Protein AF-A0A2V7GC37-F1 (afdb_monomer_lite)

Sequence (115 aa):
MRSARRGRRDRRALAPLTATAQMQTPPPPPPPPTARGPYEPTQGDRVGAGFLNVVYVPGKAIICGAGAVAATGLMLLTLGSGYHAAVDIFHEGCGGKWQLTPYDVAAKRGPEEEY

Secondary structure (DSSP, 8-state):
------------------------PPPPPPPP----S-----HHHHHHHHHHHHHHHHHHHHHHHHHHHHHHHHHHHTTTTTHHHHHHHHHHHH-S-SS--HHHHTTS-PSP---

Radius of gyration: 35.38 Å; chains: 1; bounding box: 96×50×49 Å

Foldseek 3Di:
DDDDDDDDDDDDPDDDPPPPPPPPPPDPDDPDPPPVDADDQDPCLQVVQVVVLVVQLVVLVVQLVVLQVVLVVVCVVVVNPCVVVSVVSNCVRNHDDSGRDSCVSVVHDDDPPDD

pLDDT: mean 78.15, std 17.74, range [37.56, 96.94]

Structure (mmCIF, N/CA/C/O backbone):
data_AF-A0A2V7GC37-F1
#
_entry.id   AF-A0A2V7GC37-F1
#
loop_
_atom_site.group_PDB
_atom_site.id
_atom_site.type_symbol
_atom_site.label_atom_id
_atom_site.label_alt_id
_atom_site.label_comp_id
_atom_site.label_asym_id
_atom_site.label_entity_id
_atom_site.label_seq_id
_atom_site.pdbx_PDB_ins_code
_atom_site.Cartn_x
_atom_site.Cartn_y
_atom_site.Cartn_z
_atom_site.occupancy
_atom_site.B_iso_or_equiv
_atom_site.auth_seq_id
_atom_site.auth_comp_id
_atom_site.auth_asym_id
_atom_site.auth_atom_id
_atom_site.pdbx_PDB_model_num
ATOM 1 N N . MET A 1 1 ? 76.346 42.429 22.842 1.00 41.69 1 MET A N 1
ATOM 2 C CA . MET A 1 1 ? 77.139 41.176 22.841 1.00 41.69 1 MET A CA 1
ATOM 3 C C . MET A 1 1 ? 76.876 40.441 21.521 1.00 41.69 1 MET A C 1
ATOM 5 O O . MET A 1 1 ? 75.783 39.942 21.328 1.00 41.69 1 MET A O 1
ATOM 9 N N . ARG A 1 2 ? 77.618 40.742 20.445 1.00 44.44 2 ARG A N 1
ATOM 10 C CA . ARG A 1 2 ? 78.623 39.876 19.774 1.00 44.44 2 ARG A CA 1
ATOM 11 C C . ARG A 1 2 ? 78.308 38.365 19.720 1.00 44.44 2 ARG A C 1
ATOM 13 O O . ARG A 1 2 ? 78.637 37.637 20.637 1.00 44.44 2 ARG A O 1
ATOM 20 N N . SER A 1 3 ? 77.845 37.945 18.538 1.00 46.62 3 SER A N 1
ATOM 21 C CA . SER A 1 3 ? 78.550 37.023 17.627 1.00 46.62 3 SER A CA 1
ATOM 22 C C . SER A 1 3 ? 78.781 35.564 18.052 1.00 46.62 3 SER A C 1
ATOM 24 O O . SER A 1 3 ? 79.721 35.280 18.781 1.00 46.62 3 SER A O 1
ATOM 26 N N . ALA A 1 4 ? 78.120 34.639 17.344 1.00 52.16 4 ALA A N 1
ATOM 27 C CA . ALA A 1 4 ? 78.778 33.445 16.808 1.00 52.16 4 ALA A CA 1
ATOM 28 C C . ALA A 1 4 ? 78.148 33.032 15.464 1.00 52.16 4 ALA A C 1
ATOM 30 O O . ALA A 1 4 ? 76.976 32.683 15.365 1.00 52.16 4 ALA A O 1
ATOM 31 N N . ARG A 1 5 ? 78.966 33.148 14.415 1.00 61.12 5 ARG A N 1
ATOM 32 C CA . ARG A 1 5 ? 78.758 32.692 13.035 1.00 61.12 5 ARG A CA 1
ATOM 33 C C . ARG A 1 5 ? 79.262 31.249 12.875 1.00 61.12 5 ARG A C 1
ATOM 35 O O . ARG A 1 5 ? 80.201 30.885 13.574 1.00 61.12 5 ARG A O 1
ATOM 42 N N . ARG A 1 6 ? 78.821 30.616 11.774 1.00 52.59 6 ARG A N 1
ATOM 43 C CA . ARG A 1 6 ? 79.447 29.545 10.941 1.00 52.59 6 ARG A CA 1
ATOM 44 C C . ARG A 1 6 ? 78.707 28.208 11.044 1.00 52.59 6 ARG A C 1
ATOM 46 O O . ARG A 1 6 ? 78.473 27.741 12.140 1.00 52.59 6 ARG A O 1
ATOM 53 N N . GLY A 1 7 ? 78.348 27.527 9.958 1.00 47.00 7 GLY A N 1
ATOM 54 C CA . GLY A 1 7 ? 78.519 27.737 8.511 1.00 47.00 7 GLY A CA 1
ATOM 55 C C . GLY A 1 7 ? 77.428 26.915 7.806 1.00 47.00 7 GLY A C 1
ATOM 56 O O . GLY A 1 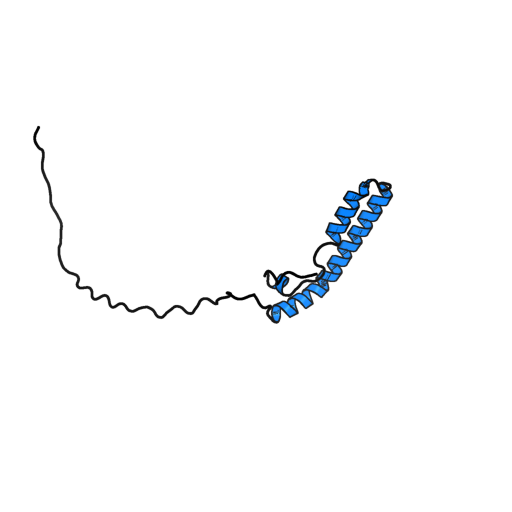7 ? 76.957 25.933 8.358 1.00 47.00 7 GLY A O 1
ATOM 57 N N . ARG A 1 8 ? 76.809 27.354 6.706 1.00 56.94 8 ARG A N 1
ATOM 58 C CA . ARG A 1 8 ? 77.342 27.499 5.338 1.00 56.94 8 ARG A CA 1
ATOM 59 C C . ARG A 1 8 ? 78.188 26.294 4.916 1.00 56.94 8 ARG A C 1
ATOM 61 O O . ARG A 1 8 ? 79.331 26.206 5.355 1.00 56.94 8 ARG A O 1
ATOM 68 N N . ARG A 1 9 ? 77.604 25.495 4.013 1.00 53.25 9 ARG A N 1
ATOM 69 C CA . ARG A 1 9 ? 78.165 24.601 2.974 1.00 53.25 9 ARG A CA 1
ATOM 70 C C . ARG A 1 9 ? 77.321 23.333 2.965 1.00 53.25 9 ARG A C 1
ATOM 72 O O . ARG A 1 9 ? 77.092 22.765 4.015 1.00 53.25 9 ARG A O 1
ATOM 79 N N . ASP A 1 10 ? 76.795 22.797 1.890 1.00 51.19 10 ASP A N 1
ATOM 80 C CA . ASP A 1 10 ? 76.752 23.072 0.463 1.00 51.19 10 ASP A CA 1
ATOM 81 C C . ASP A 1 10 ? 75.552 22.196 0.040 1.00 51.19 10 ASP A C 1
ATOM 83 O O . ASP A 1 10 ? 75.359 21.107 0.574 1.00 51.19 10 ASP A O 1
ATOM 87 N N . ARG A 1 11 ? 74.653 22.588 -0.849 1.00 55.06 11 ARG A N 1
ATOM 88 C CA . ARG A 1 11 ? 74.898 22.503 -2.284 1.00 55.06 11 ARG A CA 1
ATOM 89 C C . ARG A 1 11 ? 73.733 23.197 -2.982 1.00 55.06 11 ARG A C 1
ATOM 91 O O . ARG A 1 11 ? 72.660 22.629 -3.150 1.00 55.06 11 ARG A O 1
ATOM 98 N N . ARG A 1 12 ? 73.972 24.428 -3.430 1.00 55.28 12 ARG A N 1
ATOM 99 C CA . ARG A 1 12 ? 73.361 24.896 -4.673 1.00 55.28 12 ARG A CA 1
ATOM 100 C C . ARG A 1 12 ? 74.141 24.226 -5.799 1.00 55.28 12 ARG A C 1
ATOM 102 O O . ARG A 1 12 ? 75.253 24.651 -6.090 1.00 55.28 12 ARG A O 1
ATOM 109 N N . ALA A 1 13 ? 73.575 23.187 -6.401 1.00 51.47 13 ALA A N 1
ATOM 110 C CA . ALA A 1 13 ? 73.915 22.826 -7.768 1.00 51.47 13 ALA A CA 1
ATOM 111 C C . ALA A 1 13 ? 72.911 23.553 -8.670 1.00 51.47 13 ALA A C 1
ATOM 113 O O . ALA A 1 13 ? 71.760 23.146 -8.798 1.00 51.47 13 ALA A O 1
ATOM 114 N N . LEU A 1 14 ? 73.341 24.696 -9.203 1.00 54.97 14 LEU A N 1
ATOM 115 C CA . LEU A 1 14 ? 72.724 25.320 -10.365 1.00 54.97 14 LEU A CA 1
ATOM 116 C C . LEU A 1 14 ? 73.098 24.491 -11.600 1.00 54.97 14 LEU A C 1
ATOM 118 O O . LEU A 1 14 ? 74.283 24.375 -11.900 1.00 54.97 14 LEU A O 1
ATOM 122 N N . ALA A 1 15 ? 72.104 23.979 -12.323 1.00 50.72 15 ALA A N 1
ATOM 123 C CA . ALA A 1 15 ? 72.178 23.747 -13.764 1.00 50.72 15 ALA A CA 1
ATOM 124 C C . ALA A 1 15 ? 70.755 23.758 -14.362 1.00 50.72 15 ALA A C 1
ATOM 126 O O . ALA A 1 15 ? 69.809 23.366 -13.673 1.00 50.72 15 ALA A O 1
ATOM 127 N N . PRO A 1 16 ? 70.582 24.256 -15.600 1.00 54.78 16 PRO A N 1
ATOM 128 C CA . PRO A 1 16 ? 69.294 24.651 -16.143 1.00 54.78 16 PRO A CA 1
ATOM 129 C C . PRO A 1 16 ? 68.648 23.473 -16.867 1.00 54.78 16 PRO A C 1
ATOM 131 O O . PRO A 1 16 ? 69.204 22.939 -17.822 1.00 54.78 16 PRO A O 1
ATOM 134 N N . LEU A 1 17 ? 67.445 23.088 -16.457 1.00 46.00 17 LEU A N 1
ATOM 135 C CA . LEU A 1 17 ? 66.570 22.330 -17.339 1.00 46.00 17 LEU A CA 1
ATOM 136 C C . LEU A 1 17 ? 65.635 23.335 -17.996 1.00 46.00 17 LEU A C 1
ATOM 138 O O . LEU A 1 17 ? 64.562 23.653 -17.491 1.00 46.00 17 LEU A O 1
ATOM 142 N N . THR A 1 18 ? 66.072 23.832 -19.151 1.00 55.59 18 THR A N 1
ATOM 143 C CA . THR A 1 18 ? 65.178 24.155 -20.262 1.00 55.59 18 THR A CA 1
ATOM 144 C C . THR A 1 18 ? 64.408 22.884 -20.617 1.00 55.59 18 THR A C 1
ATOM 146 O O . THR A 1 18 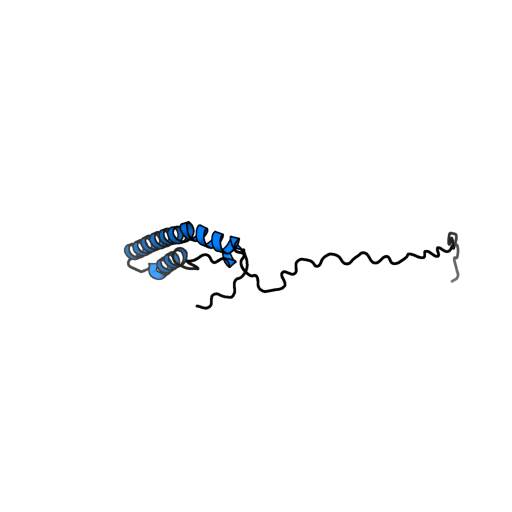? 64.749 22.168 -21.552 1.00 55.59 18 THR A O 1
ATOM 149 N N . ALA A 1 19 ? 63.408 22.557 -19.805 1.00 48.44 19 ALA A N 1
ATOM 150 C CA . ALA A 1 19 ? 62.397 21.580 -20.134 1.00 48.44 19 ALA A CA 1
ATOM 151 C C . ALA A 1 19 ? 61.304 22.338 -20.881 1.00 48.44 19 ALA A C 1
ATOM 153 O O . ALA A 1 19 ? 60.397 22.919 -20.287 1.00 48.44 19 ALA A O 1
ATOM 154 N N . THR A 1 20 ? 61.409 22.349 -22.206 1.00 57.97 20 THR A N 1
ATOM 155 C CA . THR A 1 20 ? 60.261 22.495 -23.097 1.00 57.97 20 THR A CA 1
ATOM 156 C C . THR A 1 20 ? 59.329 21.304 -22.861 1.00 57.97 20 THR A C 1
ATOM 158 O O . THR A 1 20 ? 59.272 20.363 -23.647 1.00 57.97 20 THR A O 1
ATOM 161 N N . ALA A 1 21 ? 58.610 21.316 -21.736 1.00 55.34 21 ALA A N 1
ATOM 162 C CA . ALA A 1 21 ? 57.469 20.447 -21.530 1.00 55.34 21 ALA A CA 1
ATOM 163 C C . ALA A 1 21 ? 56.377 20.953 -22.471 1.00 55.34 21 ALA A C 1
ATOM 165 O O . ALA A 1 21 ? 55.682 21.930 -22.191 1.00 55.34 21 ALA A O 1
ATOM 166 N N . GLN A 1 22 ? 56.303 20.326 -23.642 1.00 52.12 22 GLN A N 1
ATOM 167 C CA . GLN A 1 22 ? 55.184 20.484 -24.547 1.00 52.12 22 GLN A CA 1
ATOM 168 C C . GLN A 1 22 ? 53.912 20.183 -23.750 1.00 52.12 22 GLN A C 1
ATOM 170 O O . GLN A 1 22 ? 53.707 19.061 -23.289 1.00 52.12 22 GLN A O 1
ATOM 175 N N . MET A 1 23 ? 53.078 21.205 -23.563 1.00 49.19 23 MET A N 1
ATOM 176 C CA . MET A 1 23 ? 51.674 21.038 -23.212 1.00 49.19 23 MET A CA 1
ATOM 177 C C . MET A 1 23 ? 51.015 20.234 -24.337 1.00 49.19 23 MET A C 1
ATOM 179 O O . MET A 1 23 ? 50.459 20.795 -25.275 1.00 49.19 23 MET A O 1
ATOM 183 N N . GLN A 1 24 ? 51.093 18.909 -24.268 1.00 55.91 24 GLN A N 1
ATOM 184 C CA . GLN A 1 24 ? 50.080 18.063 -24.874 1.00 55.91 24 GLN A CA 1
ATOM 185 C C . GLN A 1 24 ? 48.892 18.096 -23.925 1.00 55.91 24 GLN A C 1
ATOM 187 O O . GLN A 1 24 ? 48.870 17.425 -22.896 1.00 55.91 24 GLN A O 1
ATOM 192 N N . THR A 1 25 ? 47.927 18.952 -24.244 1.00 59.06 25 THR A N 1
ATOM 193 C CA . THR A 1 25 ? 46.603 18.896 -23.638 1.00 59.06 25 THR A CA 1
ATOM 194 C C . THR A 1 25 ? 46.037 17.505 -23.951 1.00 59.06 25 THR A C 1
ATOM 196 O O . THR A 1 25 ? 45.907 17.177 -25.133 1.00 59.06 25 THR A O 1
ATOM 199 N N . PRO A 1 26 ? 45.757 16.647 -22.953 1.00 68.75 26 PRO A N 1
ATOM 200 C CA . PRO A 1 26 ? 45.058 15.396 -23.214 1.00 68.75 26 PRO A CA 1
ATOM 201 C C . PRO A 1 26 ? 43.708 15.714 -23.882 1.00 68.75 26 PRO A C 1
ATOM 203 O O . PRO A 1 26 ? 43.115 16.753 -23.567 1.00 68.75 26 PRO A O 1
ATOM 206 N N . PRO A 1 27 ? 43.223 14.873 -24.817 1.00 69.81 27 PRO A N 1
ATOM 207 C CA . PRO A 1 27 ? 41.903 15.062 -25.402 1.00 69.81 27 PRO A CA 1
ATOM 208 C C . PRO A 1 27 ? 40.868 15.171 -24.275 1.00 69.81 27 PRO A C 1
ATOM 210 O O . PRO A 1 27 ? 41.004 14.471 -23.263 1.00 69.81 27 PRO A O 1
ATOM 213 N N . PRO A 1 28 ? 39.869 16.064 -24.405 1.00 71.88 28 PRO A N 1
ATOM 214 C CA . PRO A 1 28 ? 38.867 16.237 -23.369 1.00 71.88 28 PRO A CA 1
ATOM 215 C C . PRO A 1 28 ? 38.235 14.872 -23.061 1.00 71.88 28 PRO A C 1
ATOM 217 O O . PRO A 1 28 ? 37.898 14.141 -23.999 1.00 71.88 28 PRO A O 1
ATOM 220 N N . PRO A 1 29 ? 38.098 14.497 -21.775 1.00 74.56 29 PRO A N 1
ATOM 221 C CA . PRO A 1 29 ? 37.380 13.285 -21.416 1.00 74.56 29 PRO A CA 1
ATOM 222 C C . PRO A 1 29 ? 35.979 13.341 -22.042 1.00 74.56 29 PRO A C 1
ATOM 224 O O . PRO A 1 29 ? 35.406 14.436 -22.131 1.00 74.56 29 PRO A O 1
ATOM 227 N N . PRO A 1 30 ? 35.418 12.199 -22.487 1.00 72.62 30 PRO A N 1
ATOM 228 C CA . PRO A 1 30 ? 34.036 12.166 -22.940 1.00 72.62 30 PRO A CA 1
ATOM 229 C C . PRO A 1 30 ? 33.163 12.810 -21.858 1.00 72.62 30 PRO A C 1
ATOM 231 O O . PRO A 1 30 ? 33.429 12.594 -20.667 1.00 72.62 30 PRO A O 1
ATOM 234 N N . PRO A 1 31 ? 32.174 13.641 -22.237 1.00 68.31 31 PRO A N 1
ATOM 235 C CA . PRO A 1 31 ? 31.321 14.280 -21.255 1.00 68.31 31 PRO A CA 1
ATOM 236 C C . PRO A 1 31 ? 30.758 13.187 -20.339 1.00 68.31 31 PRO A C 1
ATOM 238 O O . PRO A 1 31 ? 30.282 12.166 -20.850 1.00 68.31 31 PRO A O 1
ATOM 241 N N . PRO A 1 32 ? 30.831 13.347 -19.002 1.00 68.94 32 PRO A N 1
ATOM 242 C CA . PRO A 1 32 ? 30.110 12.447 -18.114 1.00 68.94 32 PRO A CA 1
ATOM 243 C C . PRO A 1 32 ? 28.658 12.440 -18.594 1.00 68.94 32 PRO A C 1
ATOM 245 O O . PRO A 1 32 ? 28.177 13.524 -18.939 1.00 68.94 32 PRO A O 1
ATOM 248 N N . PRO A 1 33 ? 27.968 11.285 -18.670 1.00 65.94 33 PRO A N 1
ATOM 249 C CA . PRO A 1 33 ? 26.566 11.255 -19.055 1.00 65.94 33 PRO A CA 1
ATOM 250 C C . PRO A 1 33 ? 25.834 12.219 -18.133 1.00 65.94 33 PRO A C 1
ATOM 252 O O . PRO A 1 33 ? 25.647 11.976 -16.940 1.00 65.94 33 PRO A O 1
ATOM 255 N N . THR A 1 34 ? 25.520 13.389 -18.674 1.00 61.19 34 THR A N 1
ATOM 256 C CA . THR A 1 34 ? 24.820 14.436 -17.969 1.00 61.19 34 THR A CA 1
ATOM 257 C C . THR A 1 34 ? 23.395 13.946 -17.843 1.00 61.19 34 THR A C 1
ATOM 259 O O . THR A 1 34 ? 22.538 14.306 -18.642 1.00 61.19 34 THR A O 1
ATOM 262 N N . ALA A 1 35 ? 23.113 13.169 -16.802 1.00 59.28 35 ALA A N 1
ATOM 263 C CA . ALA A 1 35 ? 21.800 13.186 -16.181 1.00 59.28 35 ALA A CA 1
ATOM 264 C C . ALA A 1 35 ? 21.645 14.556 -15.491 1.00 59.28 35 ALA A C 1
ATOM 266 O O . ALA A 1 35 ? 21.689 14.679 -14.273 1.00 59.28 35 ALA A O 1
ATOM 267 N N . ARG A 1 36 ? 21.588 15.620 -16.298 1.00 55.19 36 ARG A N 1
ATOM 268 C CA . ARG A 1 36 ? 21.290 17.000 -15.888 1.00 55.19 36 ARG A CA 1
ATOM 269 C C . ARG A 1 36 ? 20.009 17.465 -16.584 1.00 55.19 36 ARG A C 1
ATOM 271 O O . ARG A 1 36 ? 19.931 18.581 -17.079 1.00 55.19 36 ARG A O 1
ATOM 278 N N . GLY A 1 37 ? 19.035 16.566 -16.651 1.00 62.47 37 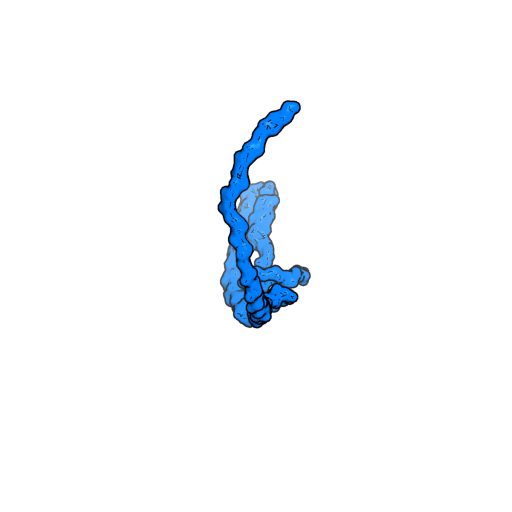GLY A N 1
ATOM 279 C CA . GLY A 1 37 ? 17.673 16.814 -17.104 1.00 62.47 37 GLY A CA 1
ATOM 280 C C . GLY A 1 37 ? 16.696 16.025 -16.228 1.00 62.47 37 GLY A C 1
ATOM 281 O O . GLY A 1 37 ? 17.138 15.109 -15.523 1.00 62.47 37 GLY A O 1
ATOM 282 N N . PRO A 1 38 ? 15.399 16.381 -16.227 1.00 67.88 38 PRO A N 1
ATOM 283 C CA . PRO A 1 38 ? 14.376 15.587 -15.556 1.00 67.88 38 PRO A CA 1
ATOM 284 C C . PRO A 1 38 ? 14.475 14.140 -16.046 1.00 67.88 38 PRO A C 1
ATOM 286 O O . PRO A 1 38 ? 14.585 13.886 -17.244 1.00 67.88 38 PRO A O 1
ATOM 289 N N . TYR A 1 39 ? 14.527 13.203 -15.103 1.00 79.00 39 TYR A N 1
ATOM 290 C CA . TYR A 1 39 ? 14.641 11.789 -15.426 1.00 79.00 39 TYR A CA 1
ATOM 291 C C . TYR A 1 39 ? 13.392 11.336 -16.190 1.00 79.00 39 TYR A C 1
ATOM 293 O O . TYR A 1 39 ? 12.274 11.563 -15.728 1.00 79.00 39 TYR A O 1
ATOM 301 N N . GLU A 1 40 ? 13.585 10.700 -17.343 1.00 83.38 40 GLU A N 1
ATOM 302 C CA . GLU A 1 40 ? 12.503 10.118 -18.137 1.00 83.38 40 GLU A CA 1
ATOM 303 C C . GLU A 1 40 ? 12.548 8.591 -17.967 1.00 83.38 40 GLU A C 1
ATOM 305 O O . GLU A 1 40 ? 13.620 8.002 -18.152 1.00 83.38 40 GLU A O 1
ATOM 310 N N . PRO A 1 41 ? 11.444 7.939 -17.557 1.00 82.69 41 PRO A N 1
ATOM 311 C CA . PRO A 1 41 ? 11.437 6.503 -17.312 1.00 82.69 41 PRO A CA 1
ATOM 312 C C . PRO A 1 41 ? 11.676 5.720 -18.594 1.00 82.69 41 PRO A C 1
ATOM 314 O O . PRO A 1 41 ? 10.986 5.919 -19.599 1.00 82.69 41 PRO A O 1
ATOM 317 N N . THR A 1 42 ? 12.595 4.762 -18.541 1.00 87.56 42 THR A N 1
ATOM 318 C CA . THR A 1 42 ? 12.874 3.910 -19.694 1.00 87.56 42 THR A CA 1
ATOM 319 C C . THR A 1 42 ? 11.700 2.966 -19.968 1.00 87.56 42 THR A C 1
ATOM 321 O O . THR A 1 42 ? 10.835 2.726 -19.119 1.00 87.56 42 THR A O 1
ATOM 324 N N . GLN A 1 43 ? 11.667 2.366 -21.161 1.00 87.25 43 GLN A N 1
ATOM 325 C CA . GLN A 1 43 ? 10.671 1.339 -21.483 1.00 87.25 43 GLN A CA 1
ATOM 326 C C . GLN A 1 43 ? 10.730 0.155 -20.500 1.00 87.25 43 GLN A C 1
ATOM 328 O O . GLN A 1 43 ? 9.690 -0.402 -20.151 1.00 87.25 43 GLN A O 1
ATOM 333 N N . GLY A 1 44 ? 11.928 -0.186 -20.010 1.00 86.38 44 GLY A N 1
ATOM 334 C CA . GLY A 1 44 ? 12.124 -1.217 -18.992 1.00 86.38 44 GLY A CA 1
ATOM 335 C C . GLY A 1 44 ? 11.452 -0.870 -17.664 1.00 86.38 44 GLY A C 1
ATOM 336 O O . GLY A 1 44 ? 10.771 -1.719 -17.099 1.00 86.38 44 GLY A O 1
ATOM 337 N N . ASP A 1 45 ? 11.550 0.384 -17.216 1.00 87.81 45 ASP A N 1
ATOM 338 C CA . ASP A 1 45 ? 10.927 0.841 -15.963 1.00 87.81 45 ASP A CA 1
ATOM 339 C C . ASP A 1 45 ? 9.398 0.837 -16.057 1.00 87.81 45 ASP A C 1
ATOM 341 O O . ASP A 1 45 ? 8.705 0.474 -15.107 1.00 87.81 45 ASP A O 1
ATOM 345 N N . ARG A 1 46 ? 8.855 1.181 -17.232 1.00 87.56 46 ARG A N 1
ATOM 346 C CA . ARG A 1 46 ? 7.408 1.155 -17.501 1.00 87.56 46 ARG A CA 1
ATOM 347 C C . ARG A 1 46 ? 6.849 -0.266 -17.463 1.00 87.56 46 ARG A C 1
ATOM 349 O O . ARG A 1 46 ? 5.831 -0.513 -16.818 1.00 87.56 46 ARG A O 1
ATOM 356 N N . VAL A 1 47 ? 7.523 -1.204 -18.128 1.00 90.25 47 VAL A N 1
ATOM 357 C CA . VAL A 1 47 ? 7.128 -2.621 -18.127 1.00 90.25 47 VAL A CA 1
ATOM 358 C C . VAL A 1 47 ? 7.327 -3.229 -16.738 1.00 90.25 47 VAL A C 1
ATOM 360 O O . VAL A 1 47 ? 6.434 -3.909 -16.237 1.00 90.25 47 VAL A O 1
ATOM 363 N N . GLY A 1 48 ? 8.451 -2.928 -16.084 1.00 88.81 48 GLY A N 1
ATOM 364 C CA . GLY A 1 48 ? 8.748 -3.363 -14.721 1.00 88.81 48 GLY A CA 1
ATOM 365 C C . GLY A 1 48 ? 7.690 -2.902 -13.720 1.00 88.81 48 GLY A C 1
ATOM 366 O O . GLY A 1 48 ? 7.185 -3.721 -12.956 1.00 88.81 48 GLY A O 1
ATOM 367 N N . ALA A 1 49 ? 7.275 -1.634 -13.780 1.00 91.06 49 ALA A N 1
ATOM 368 C CA . ALA A 1 49 ? 6.184 -1.114 -12.958 1.00 91.06 49 ALA A CA 1
ATOM 369 C C . ALA A 1 49 ? 4.873 -1.869 -13.209 1.00 91.06 49 ALA A C 1
ATOM 371 O O . ALA A 1 49 ? 4.204 -2.271 -12.259 1.00 91.06 49 ALA A O 1
ATOM 372 N N . GLY A 1 50 ? 4.528 -2.134 -14.472 1.00 90.69 50 GLY A N 1
ATOM 373 C CA . GLY A 1 50 ? 3.351 -2.931 -14.823 1.00 90.69 50 GLY A CA 1
ATOM 374 C C . GLY A 1 50 ? 3.370 -4.326 -14.192 1.00 90.69 50 GLY A C 1
ATOM 375 O O . GLY A 1 50 ? 2.413 -4.708 -13.522 1.00 90.69 50 GLY A O 1
ATOM 376 N N . PHE A 1 51 ? 4.475 -5.063 -14.337 1.00 93.19 51 PHE A N 1
ATOM 377 C CA . PHE A 1 51 ? 4.617 -6.404 -13.757 1.00 93.19 51 PHE A CA 1
ATOM 378 C C . PHE A 1 51 ? 4.589 -6.398 -12.228 1.00 93.19 51 PHE A C 1
ATOM 380 O O . PHE A 1 51 ? 3.933 -7.247 -11.626 1.00 93.19 51 PHE A O 1
ATOM 387 N N . LEU A 1 52 ? 5.262 -5.440 -11.588 1.00 92.50 52 LEU A N 1
ATOM 388 C CA . LEU A 1 52 ? 5.274 -5.341 -10.130 1.00 92.50 52 LEU A CA 1
ATOM 389 C C . LEU A 1 52 ? 3.884 -5.015 -9.575 1.00 92.50 52 LEU A C 1
ATOM 391 O O . LEU A 1 52 ? 3.508 -5.573 -8.547 1.00 92.50 52 LEU A O 1
ATOM 395 N N . ASN A 1 53 ? 3.083 -4.204 -10.275 1.00 92.88 53 ASN A N 1
ATOM 396 C CA . ASN A 1 53 ? 1.704 -3.911 -9.873 1.00 92.88 53 ASN A CA 1
ATOM 397 C C . ASN A 1 53 ? 0.807 -5.160 -9.826 1.00 92.88 53 ASN A C 1
ATOM 399 O O . ASN A 1 53 ? -0.065 -5.233 -8.962 1.00 92.88 53 ASN A O 1
ATOM 403 N N . VAL A 1 54 ? 1.048 -6.171 -10.672 1.00 94.00 54 VAL A N 1
ATOM 404 C CA . VAL A 1 54 ? 0.265 -7.426 -10.675 1.00 94.00 54 VAL A CA 1
ATOM 405 C C . VAL A 1 54 ? 0.330 -8.144 -9.326 1.00 94.00 54 VAL A C 1
ATOM 407 O O . VAL A 1 54 ? -0.637 -8.783 -8.926 1.00 94.00 54 VAL A O 1
ATOM 410 N N . VAL A 1 55 ? 1.447 -8.025 -8.606 1.00 93.56 55 VAL A N 1
ATOM 411 C CA . VAL A 1 55 ? 1.627 -8.648 -7.285 1.00 93.56 55 VAL A CA 1
ATOM 412 C C . VAL A 1 55 ? 1.455 -7.627 -6.157 1.00 93.56 55 VAL A C 1
ATOM 414 O O . VAL A 1 55 ? 0.874 -7.943 -5.119 1.00 93.56 55 VAL A O 1
ATOM 417 N N . TYR A 1 56 ? 1.912 -6.390 -6.364 1.00 93.38 56 TYR A N 1
ATOM 418 C CA . TYR A 1 56 ? 1.870 -5.326 -5.364 1.00 93.38 56 TYR A CA 1
ATOM 419 C C . TYR A 1 56 ? 0.440 -4.909 -5.012 1.00 93.38 56 TYR A C 1
ATOM 421 O O . TYR A 1 56 ? 0.110 -4.846 -3.828 1.00 93.38 56 TYR A O 1
ATOM 429 N N . VAL A 1 57 ? -0.421 -4.676 -6.012 1.00 94.88 57 VAL A N 1
ATOM 430 C CA . VAL A 1 57 ? -1.794 -4.194 -5.783 1.00 94.88 57 VAL A CA 1
ATOM 431 C C . VAL A 1 57 ? -2.625 -5.235 -5.022 1.00 94.88 57 VAL A C 1
ATOM 433 O O . VAL A 1 57 ? -3.213 -4.879 -3.996 1.00 94.88 57 VAL A O 1
ATOM 436 N N . PRO A 1 58 ? -2.648 -6.528 -5.418 1.00 92.69 58 PRO A N 1
ATOM 437 C CA . PRO A 1 58 ? -3.366 -7.540 -4.645 1.00 92.69 58 PRO A CA 1
ATOM 438 C C . PRO A 1 58 ? -2.758 -7.765 -3.257 1.00 92.69 58 PRO A C 1
ATOM 440 O O . PRO A 1 58 ? -3.498 -7.940 -2.292 1.00 92.69 58 PRO A O 1
ATOM 443 N N . GLY A 1 59 ? -1.427 -7.716 -3.126 1.00 93.19 59 GLY A N 1
ATOM 444 C CA . GLY A 1 59 ? -0.756 -7.839 -1.829 1.00 93.19 59 GLY A CA 1
ATOM 445 C C . GLY A 1 59 ? -1.161 -6.727 -0.858 1.00 93.19 59 GLY A C 1
ATOM 446 O O . GLY A 1 59 ? -1.553 -7.004 0.277 1.00 93.19 59 GLY A O 1
ATOM 447 N N . LYS A 1 60 ? -1.157 -5.473 -1.324 1.00 94.50 60 LYS A N 1
ATOM 448 C CA . LYS A 1 60 ? -1.667 -4.315 -0.576 1.00 94.50 60 LYS A CA 1
ATOM 449 C C . LYS A 1 60 ? -3.144 -4.474 -0.214 1.00 94.50 60 LYS A C 1
ATOM 451 O O . LYS A 1 60 ? -3.511 -4.202 0.925 1.00 94.50 60 LYS A O 1
ATOM 456 N N . ALA A 1 61 ? -3.977 -4.971 -1.130 1.00 94.94 61 ALA A N 1
ATOM 457 C CA . ALA A 1 61 ? -5.397 -5.208 -0.865 1.00 94.94 61 ALA A CA 1
ATOM 458 C C . ALA A 1 61 ? -5.618 -6.222 0.267 1.00 94.94 61 ALA A C 1
ATOM 460 O O . ALA A 1 61 ? -6.458 -5.997 1.137 1.00 94.94 61 ALA A O 1
ATOM 461 N N . ILE A 1 62 ? -4.830 -7.300 0.301 1.00 95.25 62 ILE A N 1
ATOM 462 C CA . ILE A 1 62 ? -4.889 -8.299 1.375 1.00 95.25 62 ILE A CA 1
ATOM 463 C C . ILE A 1 62 ? -4.492 -7.675 2.716 1.00 95.25 62 ILE A C 1
ATOM 465 O O . ILE A 1 62 ? -5.196 -7.868 3.705 1.00 95.25 62 ILE A O 1
ATOM 469 N N . ILE A 1 63 ? -3.401 -6.903 2.757 1.00 95.25 63 ILE A N 1
ATOM 470 C CA . ILE A 1 63 ? -2.933 -6.246 3.989 1.00 95.25 63 ILE A CA 1
ATOM 471 C C . ILE A 1 63 ? -3.963 -5.224 4.485 1.00 95.25 63 ILE A C 1
ATOM 473 O O . ILE A 1 63 ? -4.295 -5.218 5.668 1.00 95.25 63 ILE A O 1
ATOM 477 N N . CYS A 1 64 ? -4.515 -4.408 3.588 1.00 95.88 64 CYS A N 1
ATOM 478 C CA . CYS A 1 64 ? -5.577 -3.458 3.905 1.00 95.88 64 CYS A CA 1
ATOM 479 C C . CYS A 1 64 ? -6.830 -4.169 4.443 1.00 95.88 64 CYS A C 1
ATOM 481 O O . CYS A 1 64 ? -7.359 -3.785 5.485 1.00 95.88 64 CYS A O 1
ATOM 483 N N . GLY A 1 65 ? -7.267 -5.257 3.800 1.00 95.75 65 GLY A N 1
ATOM 484 C CA . GLY A 1 65 ? -8.390 -6.067 4.274 1.00 95.75 65 GLY A CA 1
ATOM 485 C C . GLY A 1 65 ? -8.139 -6.684 5.654 1.00 95.75 65 GLY A C 1
ATOM 486 O O . GLY A 1 65 ? -9.001 -6.613 6.528 1.00 95.75 65 GLY A O 1
ATOM 487 N N . ALA A 1 66 ? -6.943 -7.231 5.888 1.00 95.69 66 ALA A N 1
ATOM 488 C CA . ALA A 1 66 ? -6.553 -7.774 7.188 1.00 95.69 66 ALA A CA 1
ATOM 489 C C . ALA A 1 66 ? -6.521 -6.690 8.279 1.00 95.69 66 ALA A C 1
ATOM 491 O O . ALA A 1 66 ? -7.050 -6.901 9.372 1.00 95.69 66 ALA A O 1
ATOM 492 N N . GLY A 1 67 ? -5.965 -5.514 7.968 1.00 93.88 67 GLY A N 1
ATOM 493 C CA . GLY A 1 67 ? -5.961 -4.350 8.854 1.00 93.88 67 GLY A CA 1
ATOM 494 C C . GLY A 1 67 ? -7.374 -3.870 9.189 1.00 93.88 67 GLY A C 1
ATOM 495 O O . GLY A 1 67 ? -7.678 -3.626 10.353 1.00 93.88 67 GLY A O 1
ATOM 496 N N . ALA A 1 68 ? -8.276 -3.829 8.204 1.00 95.62 68 ALA A N 1
ATOM 497 C CA . ALA A 1 68 ? -9.677 -3.460 8.408 1.00 95.62 68 ALA A CA 1
ATOM 498 C C . ALA A 1 68 ? -10.423 -4.444 9.324 1.00 95.62 68 ALA A C 1
ATOM 500 O O . ALA A 1 68 ? -11.168 -4.022 10.213 1.00 95.62 68 ALA A O 1
ATOM 501 N N . VAL A 1 69 ? -10.204 -5.753 9.153 1.00 96.94 69 VAL A N 1
ATOM 502 C CA . VAL A 1 69 ? -10.781 -6.783 10.035 1.00 96.94 69 VAL A CA 1
ATOM 503 C C . VAL A 1 69 ? -10.225 -6.656 11.453 1.00 96.94 69 VAL A C 1
ATOM 505 O O . VAL A 1 69 ? -10.999 -6.686 12.410 1.00 96.94 69 VAL A O 1
ATOM 508 N N . ALA A 1 70 ? -8.913 -6.456 11.603 1.00 94.62 70 ALA A N 1
ATOM 509 C CA . ALA A 1 70 ? -8.287 -6.257 12.908 1.00 94.62 70 ALA A CA 1
ATOM 510 C C . ALA A 1 70 ? -8.817 -4.996 13.614 1.00 94.62 70 ALA A C 1
ATOM 512 O O . ALA A 1 70 ? -9.189 -5.060 14.785 1.00 94.62 70 ALA A O 1
ATOM 513 N N . ALA A 1 71 ? -8.930 -3.876 12.894 1.00 93.62 71 ALA A N 1
ATOM 514 C CA . ALA A 1 71 ? -9.483 -2.622 13.402 1.00 93.62 71 ALA A CA 1
ATOM 515 C C . ALA A 1 71 ? -10.958 -2.772 13.816 1.00 93.62 71 ALA A C 1
ATOM 517 O O . ALA A 1 71 ? -11.351 -2.332 14.896 1.00 93.62 71 ALA A O 1
ATOM 518 N N . THR A 1 72 ? -11.764 -3.459 13.001 1.00 94.88 72 THR A N 1
ATOM 519 C CA . THR A 1 72 ? -13.172 -3.751 13.316 1.00 94.88 72 THR A CA 1
ATOM 520 C C . THR A 1 72 ? -13.286 -4.627 14.562 1.00 94.88 72 THR A C 1
ATOM 522 O O . THR A 1 72 ? -14.071 -4.325 15.460 1.00 94.88 72 THR A O 1
ATOM 525 N N . GLY A 1 73 ? -12.470 -5.680 14.661 1.00 95.44 73 GLY A N 1
ATOM 526 C CA . GLY A 1 73 ? -12.416 -6.546 15.838 1.00 95.44 73 GLY A CA 1
ATOM 527 C C . GLY A 1 73 ? -12.027 -5.779 17.100 1.00 95.44 73 GLY A C 1
ATOM 528 O O . GLY A 1 73 ? -12.690 -5.914 18.127 1.00 95.44 73 GLY A O 1
ATOM 529 N N . LEU A 1 74 ? -11.015 -4.911 17.015 1.00 94.75 74 LEU A N 1
ATOM 530 C CA . LEU A 1 74 ? -10.602 -4.055 18.127 1.00 94.75 74 LEU A CA 1
ATOM 531 C C . LEU A 1 74 ? -11.733 -3.118 18.567 1.00 94.75 74 LEU A C 1
ATOM 533 O O . LEU A 1 74 ? -11.980 -2.972 19.763 1.00 94.75 74 LEU A O 1
ATOM 537 N N . MET A 1 75 ? -12.456 -2.520 17.621 1.00 93.94 75 MET A N 1
ATOM 538 C CA . MET A 1 75 ? -13.581 -1.638 17.935 1.00 93.94 75 MET A CA 1
ATOM 539 C C . MET A 1 75 ? -14.736 -2.364 18.610 1.00 93.94 75 MET A C 1
ATOM 541 O O . MET A 1 75 ? -15.284 -1.849 19.585 1.00 93.94 75 MET A O 1
ATOM 545 N N . LEU A 1 76 ? -15.067 -3.571 18.146 1.00 96.19 76 LEU A N 1
ATOM 546 C CA . LEU A 1 76 ? -16.101 -4.398 18.765 1.00 96.19 76 LEU A CA 1
ATOM 547 C C . LEU A 1 76 ? -15.703 -4.837 20.179 1.00 96.19 76 LEU A C 1
ATOM 549 O O . LEU A 1 76 ? -16.516 -4.752 21.095 1.00 96.19 76 LEU A O 1
ATOM 553 N N . LEU A 1 77 ? -14.448 -5.252 20.377 1.00 96.56 77 LEU A N 1
ATOM 554 C CA . LEU A 1 77 ? -13.948 -5.698 21.681 1.00 96.56 77 LEU A CA 1
ATOM 555 C C . LEU A 1 77 ? -13.830 -4.558 22.699 1.00 96.56 77 LEU A C 1
ATOM 557 O O . LEU A 1 77 ? -14.059 -4.767 23.886 1.00 96.56 77 LEU A O 1
ATOM 561 N N . THR A 1 78 ? -13.475 -3.356 22.246 1.00 94.25 78 THR A N 1
ATOM 562 C CA . THR A 1 78 ? -13.267 -2.184 23.115 1.00 94.25 78 THR A CA 1
ATOM 563 C C . THR A 1 78 ? -14.495 -1.281 23.225 1.00 94.25 78 THR A C 1
ATOM 565 O O . THR A 1 78 ? -14.403 -0.202 23.819 1.00 94.25 78 THR A O 1
ATOM 568 N N . LEU A 1 79 ? -15.632 -1.689 22.644 1.00 94.50 79 LEU A N 1
ATOM 569 C CA . LEU A 1 79 ? -16.866 -0.896 22.570 1.00 94.50 79 LEU A CA 1
ATOM 570 C C . LEU A 1 79 ? -16.619 0.530 22.032 1.00 94.50 79 LEU A C 1
ATOM 572 O O . LEU A 1 79 ? -17.258 1.489 22.456 1.00 94.50 79 LEU A O 1
ATOM 576 N N . GLY A 1 80 ? -15.656 0.679 21.117 1.00 89.06 80 GLY A N 1
ATOM 577 C CA . GLY A 1 80 ? -15.310 1.952 20.480 1.00 89.06 80 GLY A CA 1
ATOM 578 C C . GLY A 1 80 ? -14.287 2.829 21.213 1.00 89.06 80 GLY A C 1
ATOM 579 O O . GLY A 1 80 ? -13.852 3.832 20.650 1.00 89.06 80 GLY A O 1
ATOM 580 N N . SER A 1 81 ? -13.847 2.471 22.425 1.00 93.69 81 SER A N 1
ATOM 581 C CA . SER A 1 81 ? -12.850 3.271 23.168 1.00 93.69 81 SER A CA 1
ATOM 582 C C . SER A 1 81 ? -11.455 3.279 22.518 1.00 93.69 81 SER A C 1
ATOM 584 O O . SER A 1 81 ? -10.680 4.208 22.735 1.00 93.69 81 SER A O 1
ATOM 586 N N . GLY A 1 82 ? -11.152 2.292 21.666 1.00 92.44 82 GLY A N 1
ATOM 587 C CA . GLY A 1 82 ? -9.903 2.178 20.907 1.00 92.44 82 GLY A CA 1
ATOM 588 C C . GLY A 1 82 ? -9.889 2.853 19.527 1.00 92.44 82 GLY A C 1
ATOM 589 O O . GLY A 1 82 ? -9.062 2.468 18.703 1.00 92.44 82 GLY A O 1
ATOM 590 N N . TYR A 1 83 ? -10.776 3.819 19.243 1.00 93.44 83 TYR A N 1
ATOM 591 C CA . TYR A 1 83 ? -10.952 4.408 17.899 1.00 93.44 83 TYR A CA 1
ATOM 592 C C . TYR A 1 83 ? -9.644 4.843 17.226 1.00 93.44 83 TYR A C 1
ATOM 594 O O . TYR A 1 83 ? -9.389 4.457 16.090 1.00 93.44 83 TYR A O 1
ATOM 602 N N . HIS A 1 84 ? -8.796 5.604 17.923 1.00 95.00 84 HIS A N 1
ATOM 603 C CA . HIS A 1 84 ? -7.543 6.097 17.341 1.00 95.00 84 HIS A CA 1
ATOM 604 C C . HIS A 1 84 ? -6.600 4.959 16.945 1.00 95.00 84 HIS A C 1
ATOM 606 O O . HIS A 1 84 ? -6.125 4.934 15.818 1.00 95.00 84 HIS A O 1
ATOM 612 N N . ALA A 1 85 ? -6.435 3.957 17.813 1.00 93.62 85 ALA A N 1
ATOM 613 C CA . ALA A 1 85 ? -5.618 2.788 17.501 1.00 93.62 85 ALA A CA 1
ATOM 614 C C . ALA A 1 85 ? -6.177 1.995 16.306 1.00 93.62 85 ALA A C 1
ATOM 616 O O . ALA A 1 85 ? -5.417 1.515 15.470 1.00 93.62 85 ALA A O 1
ATOM 617 N N . ALA A 1 86 ? -7.503 1.872 16.195 1.00 91.31 86 ALA A N 1
ATOM 618 C CA . ALA A 1 86 ? -8.143 1.210 15.060 1.00 91.31 86 ALA A CA 1
ATOM 619 C C . ALA A 1 86 ? -7.925 1.976 13.740 1.00 91.31 86 ALA A C 1
ATOM 621 O O . ALA A 1 86 ? -7.667 1.362 12.705 1.00 91.31 86 ALA A O 1
ATOM 622 N N . VAL A 1 87 ? -7.998 3.307 13.783 1.00 93.62 87 VAL A N 1
ATOM 623 C CA . VAL A 1 87 ? -7.739 4.185 12.634 1.00 93.62 87 VAL A CA 1
ATOM 624 C C . VAL A 1 87 ? -6.275 4.119 12.208 1.00 93.62 87 VAL A C 1
ATOM 626 O O . VAL A 1 87 ? -6.008 3.978 11.016 1.00 93.62 87 VAL A O 1
ATOM 629 N N . ASP A 1 88 ? -5.339 4.121 13.155 1.00 94.31 88 ASP A N 1
ATOM 630 C CA . ASP A 1 88 ? -3.911 3.984 12.861 1.00 94.31 88 ASP A CA 1
ATOM 631 C C . ASP A 1 88 ? -3.624 2.643 12.167 1.00 94.31 88 ASP A C 1
ATOM 633 O O . ASP A 1 88 ? -3.017 2.616 11.098 1.00 94.31 88 ASP A O 1
ATOM 637 N N . ILE A 1 89 ? -4.164 1.533 12.687 1.00 91.88 89 ILE A N 1
ATOM 638 C CA . ILE A 1 89 ? -4.046 0.202 12.059 1.00 91.88 89 ILE A CA 1
ATOM 639 C C . ILE A 1 89 ? -4.580 0.213 10.620 1.00 91.88 89 ILE A C 1
ATOM 641 O O . ILE A 1 89 ? -3.982 -0.384 9.720 1.00 91.88 89 ILE A O 1
ATOM 645 N N . PHE A 1 90 ? -5.708 0.884 10.387 1.00 91.00 90 PHE A N 1
ATOM 646 C CA . PHE A 1 90 ? -6.293 0.983 9.055 1.00 91.00 90 PHE A CA 1
ATOM 647 C C . PHE A 1 90 ? -5.421 1.812 8.103 1.00 91.00 90 PHE A C 1
ATOM 649 O O . PHE A 1 90 ? -5.208 1.406 6.959 1.00 91.00 90 PHE A O 1
ATOM 656 N N . HIS A 1 91 ? -4.877 2.941 8.558 1.00 93.38 91 HIS A N 1
ATOM 657 C CA . HIS A 1 91 ? -4.015 3.792 7.737 1.00 93.38 91 HIS A CA 1
ATOM 658 C C . HIS A 1 91 ? -2.681 3.134 7.387 1.00 93.38 91 HIS A C 1
ATOM 660 O O . HIS A 1 91 ? -2.223 3.291 6.256 1.00 93.38 91 HIS A O 1
ATOM 666 N N . GLU A 1 92 ? -2.097 2.345 8.287 1.00 90.38 92 GLU A N 1
ATOM 667 C CA . GLU A 1 92 ? -0.881 1.576 7.993 1.00 90.38 92 GLU A CA 1
ATOM 668 C C . GLU A 1 92 ? -1.119 0.520 6.897 1.00 90.38 92 GLU A C 1
ATOM 670 O O . GLU A 1 92 ? -0.263 0.277 6.042 1.00 90.38 92 GLU A O 1
ATOM 675 N N . GLY A 1 93 ? -2.307 -0.094 6.878 1.00 87.94 93 GLY A N 1
ATOM 676 C CA . GLY A 1 93 ? -2.658 -1.113 5.887 1.00 87.94 93 GLY A CA 1
ATOM 677 C C . GLY A 1 93 ? -3.117 -0.545 4.541 1.00 87.94 93 GLY A C 1
ATOM 678 O O . GLY A 1 93 ? -2.704 -1.031 3.486 1.00 87.94 93 GLY A O 1
ATOM 679 N N . CYS A 1 94 ? -3.978 0.472 4.572 1.00 91.62 94 CYS A N 1
ATOM 680 C CA . CYS A 1 94 ? -4.681 0.994 3.398 1.00 91.62 94 CYS A CA 1
ATOM 681 C C . CYS A 1 94 ? -4.107 2.315 2.863 1.00 91.62 94 CYS A C 1
ATOM 683 O O . CYS A 1 94 ? -4.528 2.782 1.803 1.00 91.62 94 CYS A O 1
ATOM 685 N N . GLY A 1 95 ? -3.175 2.938 3.583 1.00 89.44 95 GLY A N 1
ATOM 686 C CA . GLY A 1 95 ? -2.553 4.197 3.193 1.00 89.44 95 GLY A CA 1
ATOM 687 C C . GLY A 1 95 ? -1.426 4.059 2.164 1.00 89.44 95 GLY A C 1
ATOM 688 O O . GLY A 1 95 ? -0.906 2.973 1.867 1.00 89.44 95 GLY A O 1
ATOM 689 N N . GLY A 1 96 ? -1.015 5.219 1.651 1.00 89.44 96 GLY A N 1
ATOM 690 C CA . GLY A 1 96 ? 0.086 5.369 0.700 1.00 89.44 96 GLY A CA 1
ATOM 691 C C . GLY A 1 96 ? -0.309 5.125 -0.758 1.00 89.44 96 GLY A C 1
ATOM 692 O O . GLY A 1 96 ? -1.487 5.033 -1.103 1.00 89.44 96 GLY A O 1
ATOM 693 N N . LYS A 1 97 ? 0.702 5.039 -1.630 1.00 89.12 97 LYS A N 1
ATOM 694 C CA . LYS A 1 97 ? 0.496 4.789 -3.059 1.00 89.12 97 LYS A CA 1
ATOM 695 C C . LYS A 1 97 ? 0.014 3.360 -3.295 1.00 89.12 97 LYS A C 1
ATOM 697 O O . LYS A 1 97 ? 0.659 2.399 -2.878 1.00 89.12 97 LYS A O 1
ATOM 702 N N . TRP A 1 98 ? -1.101 3.236 -4.006 1.00 89.62 98 TRP A N 1
ATOM 703 C CA . TRP A 1 98 ? -1.671 1.949 -4.412 1.00 89.62 98 TRP A CA 1
ATOM 704 C C . TRP A 1 98 ? -1.132 1.443 -5.740 1.00 89.62 98 TRP A C 1
ATOM 706 O O . TRP A 1 98 ? -1.294 0.268 -6.041 1.00 89.62 98 TRP A O 1
ATOM 716 N N . GLN A 1 99 ? -0.482 2.303 -6.519 1.00 89.69 99 GLN A N 1
ATOM 717 C CA . GLN A 1 99 ? 0.119 1.943 -7.793 1.00 89.69 99 GLN A CA 1
ATOM 718 C C . GLN A 1 99 ? 1.601 2.293 -7.772 1.00 89.69 99 GLN A C 1
ATOM 720 O O . GLN A 1 99 ? 1.984 3.384 -7.351 1.00 89.69 99 GLN A O 1
ATOM 725 N N . LEU A 1 100 ? 2.431 1.359 -8.229 1.00 89.88 100 LEU A 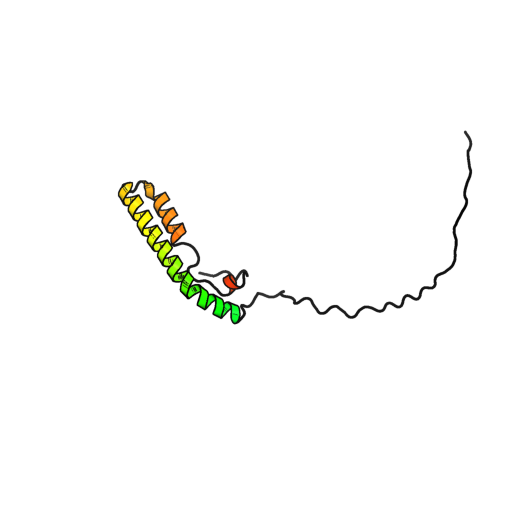N 1
ATOM 726 C CA . LEU A 1 100 ? 3.844 1.612 -8.478 1.00 89.88 100 LEU A CA 1
ATOM 727 C C . LEU A 1 100 ? 3.987 2.344 -9.806 1.00 89.88 100 LEU A C 1
ATOM 729 O O . LEU A 1 100 ? 3.560 1.832 -10.845 1.00 89.88 100 LEU A O 1
ATOM 733 N N . THR A 1 101 ? 4.621 3.510 -9.783 1.00 89.25 101 THR A N 1
ATOM 734 C CA . THR A 1 101 ? 4.951 4.231 -11.009 1.00 89.25 101 THR A CA 1
ATOM 735 C C . THR A 1 101 ? 6.323 3.815 -11.541 1.00 89.25 101 THR A C 1
ATOM 737 O O . THR A 1 101 ? 7.156 3.283 -10.802 1.00 89.25 101 THR A O 1
ATOM 740 N N . PRO A 1 102 ? 6.617 4.083 -12.825 1.00 87.88 102 PRO A N 1
ATOM 741 C CA . PRO A 1 102 ? 7.942 3.830 -13.394 1.00 87.88 102 PRO A CA 1
ATOM 742 C C . PRO A 1 102 ? 9.068 4.570 -12.654 1.00 87.88 102 PRO A C 1
ATOM 744 O O . PRO A 1 102 ? 10.199 4.098 -12.609 1.00 87.88 102 PRO A O 1
ATOM 747 N N . TYR A 1 103 ? 8.759 5.715 -12.039 1.00 88.00 103 TYR A N 1
ATOM 748 C CA . TYR A 1 103 ? 9.711 6.491 -11.246 1.00 88.00 103 TYR A CA 1
ATOM 749 C C . TYR A 1 103 ? 10.096 5.783 -9.941 1.00 88.00 103 TYR A C 1
ATOM 751 O O . TYR A 1 103 ? 11.270 5.797 -9.563 1.00 88.00 103 TYR A O 1
ATOM 759 N N . ASP A 1 104 ? 9.136 5.104 -9.302 1.00 88.06 104 ASP A N 1
ATOM 760 C CA . ASP A 1 104 ? 9.376 4.322 -8.085 1.00 88.06 104 ASP A CA 1
ATOM 761 C C . ASP A 1 104 ? 10.282 3.112 -8.380 1.00 88.06 104 ASP A C 1
ATOM 763 O O . ASP A 1 104 ? 11.188 2.806 -7.605 1.00 88.06 104 ASP A O 1
ATOM 767 N N . VAL A 1 105 ? 10.105 2.472 -9.542 1.00 86.69 105 VAL A N 1
ATOM 768 C CA . VAL A 1 105 ? 10.955 1.356 -10.004 1.00 86.69 105 VAL A CA 1
ATOM 769 C C . VAL A 1 105 ? 12.363 1.826 -10.368 1.00 86.69 105 VAL A C 1
ATOM 771 O O . VAL A 1 105 ? 13.346 1.158 -10.054 1.00 86.69 105 VAL A O 1
ATOM 774 N N . ALA A 1 106 ? 12.472 3.012 -10.964 1.00 86.56 106 ALA A N 1
ATOM 775 C CA . ALA A 1 106 ? 13.747 3.634 -11.296 1.00 86.56 106 ALA A CA 1
ATOM 776 C C . ALA A 1 106 ? 14.517 4.185 -10.078 1.00 86.56 106 ALA A C 1
ATOM 778 O O . ALA A 1 106 ? 15.634 4.694 -10.234 1.00 86.56 106 ALA A O 1
ATOM 779 N N . ALA A 1 107 ? 13.928 4.137 -8.876 1.00 83.56 107 ALA A N 1
ATOM 780 C CA . ALA A 1 107 ? 14.430 4.801 -7.673 1.00 83.56 107 ALA A CA 1
ATOM 781 C C . ALA A 1 107 ? 14.737 6.296 -7.911 1.00 83.56 107 ALA A C 1
ATOM 783 O O . ALA A 1 107 ? 15.754 6.833 -7.452 1.00 83.56 107 ALA A O 1
ATOM 784 N N . LYS A 1 108 ? 13.868 6.977 -8.671 1.00 83.50 108 LYS A N 1
ATOM 785 C CA . LYS A 1 108 ? 13.950 8.414 -8.965 1.00 83.50 108 LYS A CA 1
ATOM 786 C C . LYS A 1 108 ? 12.710 9.126 -8.445 1.00 83.50 108 LYS A C 1
ATOM 788 O O . LYS A 1 108 ? 11.614 8.583 -8.453 1.00 83.50 108 LYS A O 1
ATOM 793 N N . ARG A 1 109 ? 12.879 10.378 -8.012 1.00 75.06 109 ARG A N 1
ATOM 794 C CA . ARG A 1 109 ? 11.742 11.232 -7.657 1.00 75.06 109 ARG A CA 1
ATOM 795 C C . ARG A 1 109 ? 10.990 11.570 -8.945 1.00 75.06 109 ARG A C 1
ATOM 797 O O . ARG A 1 109 ? 11.555 12.233 -9.814 1.00 75.06 109 ARG A O 1
ATOM 804 N N . GLY A 1 110 ? 9.766 11.067 -9.078 1.00 68.94 110 GLY A N 1
ATOM 805 C CA . GLY A 1 110 ? 8.867 11.467 -10.158 1.00 68.94 110 GLY A CA 1
ATOM 806 C C . GLY A 1 110 ? 8.481 12.946 -10.046 1.00 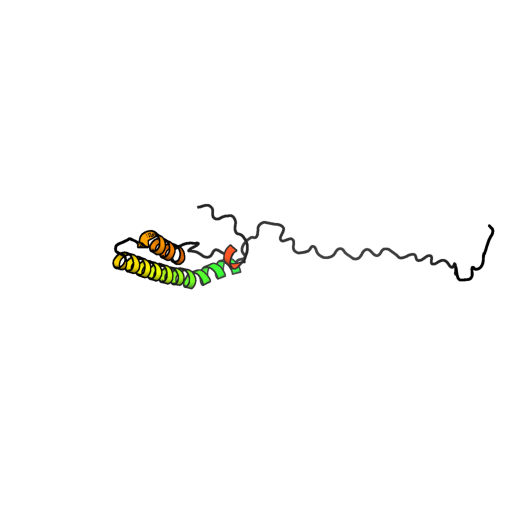68.94 110 GLY A C 1
ATOM 807 O O . GLY A 1 110 ? 8.689 13.545 -8.983 1.00 68.94 110 GLY A O 1
ATOM 808 N N . PRO A 1 111 ? 7.939 13.554 -11.119 1.00 65.7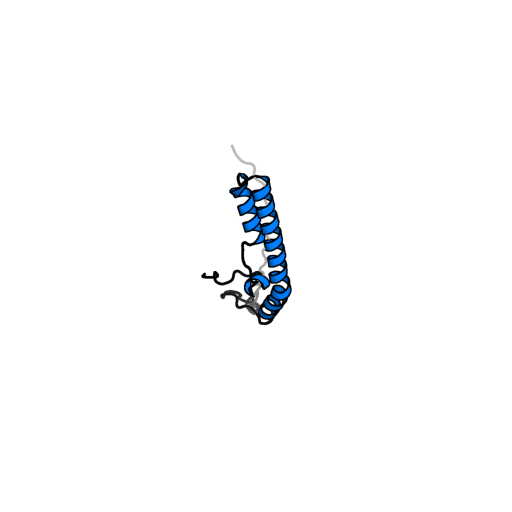5 111 PRO A N 1
ATOM 809 C CA . PRO A 1 111 ? 7.192 14.800 -10.970 1.00 65.75 111 PRO A CA 1
ATOM 810 C C . PRO A 1 111 ? 6.115 14.542 -9.914 1.00 65.75 111 PRO A C 1
ATOM 812 O O . PRO A 1 111 ? 5.505 13.474 -9.927 1.00 65.75 111 PRO A O 1
ATOM 815 N N . GLU A 1 112 ? 5.994 15.436 -8.935 1.00 62.34 112 GLU A N 1
ATOM 816 C CA . GLU A 1 112 ? 5.095 15.245 -7.796 1.00 62.34 112 GLU A CA 1
ATOM 817 C C . GLU A 1 112 ? 3.718 14.852 -8.330 1.00 62.34 112 GLU A C 1
ATOM 819 O O . GLU A 1 112 ? 3.198 15.509 -9.229 1.00 62.34 112 GLU A O 1
ATOM 824 N N . GLU A 1 113 ? 3.212 13.703 -7.873 1.00 57.34 113 GLU A N 1
ATOM 825 C CA . GLU A 1 113 ? 1.902 13.199 -8.268 1.00 57.34 113 GLU A CA 1
ATOM 826 C C . GLU A 1 113 ? 0.872 14.197 -7.755 1.00 57.34 113 GLU A C 1
ATOM 828 O O . GLU A 1 113 ? 0.482 14.194 -6.589 1.00 57.34 113 GLU A O 1
ATOM 833 N N . GLU A 1 114 ? 0.546 15.144 -8.627 1.00 45.94 114 GLU A N 1
ATOM 834 C CA . GLU A 1 114 ? -0.527 16.091 -8.446 1.00 45.94 114 GLU A CA 1
ATOM 835 C C . GLU A 1 114 ? -1.833 15.298 -8.525 1.00 45.94 114 GLU A C 1
ATOM 837 O O . GLU A 1 114 ? -2.274 14.917 -9.611 1.00 45.94 114 GLU A O 1
ATOM 842 N N . TYR A 1 115 ? -2.404 15.106 -7.331 1.00 37.56 115 TYR A N 1
ATOM 843 C CA . TYR A 1 115 ? -3.784 14.732 -7.008 1.00 37.56 115 TYR A CA 1
ATOM 844 C C . TYR A 1 115 ? -4.086 13.253 -6.719 1.00 37.56 115 TYR A C 1
ATOM 846 O O . TYR A 1 115 ? -4.225 12.443 -7.662 1.00 37.56 115 TYR A O 1
#